Protein AF-A0A7X9Q3U8-F1 (afdb_monomer_lite)

pLDDT: mean 92.23, std 4.63, range [74.88, 97.38]

Secondary structure (DSSP, 8-state):
-EEEEEEESSPPPHHHHHHHHHHHHHHTTTSEEEEEEEPPPTTGGGS-HHHHHHHHHHHHHHH--TT-------TTS----HHHHHHHHHTT-

Radius of gyration: 15.37 Å; chains: 1; bounding box: 31×32×38 Å

Structure (mmCIF, N/CA/C/O backbone):
data_AF-A0A7X9Q3U8-F1
#
_entry.id   AF-A0A7X9Q3U8-F1
#
loop_
_atom_site.group_PDB
_atom_site.id
_atom_site.type_symbol
_atom_site.label_atom_id
_atom_site.label_alt_id
_atom_site.label_comp_id
_atom_site.label_asym_id
_atom_site.label_entity_id
_atom_site.label_seq_id
_atom_site.pdbx_PDB_ins_code
_atom_site.Cartn_x
_atom_site.Cartn_y
_atom_site.Cartn_z
_atom_site.occupancy
_atom_site.B_iso_or_equiv
_atom_site.auth_seq_id
_atom_site.auth_comp_id
_atom_site.auth_asym_id
_atom_site.auth_atom_id
_atom_site.pdbx_PDB_model_num
ATOM 1 N N . MET A 1 1 ? -14.755 3.856 7.019 1.00 89.00 1 MET A N 1
ATOM 2 C CA . MET A 1 1 ? -13.448 3.939 6.328 1.00 89.00 1 MET A CA 1
ATOM 3 C C . MET A 1 1 ? -13.427 3.061 5.072 1.00 89.00 1 MET A C 1
ATOM 5 O O . MET A 1 1 ? -14.034 1.994 5.085 1.00 89.00 1 MET A O 1
ATOM 9 N N . LYS A 1 2 ? -12.737 3.497 4.009 1.00 94.12 2 LYS A N 1
ATOM 10 C CA . LYS A 1 2 ? -12.444 2.725 2.787 1.00 94.12 2 LYS A CA 1
ATOM 11 C C . LYS A 1 2 ? -10.929 2.713 2.571 1.00 94.12 2 LYS A C 1
ATOM 13 O O . LYS A 1 2 ? -10.285 3.733 2.789 1.00 94.12 2 LYS A O 1
ATOM 18 N N . LEU A 1 3 ? -10.371 1.570 2.191 1.00 96.12 3 LEU A N 1
ATOM 19 C CA . LEU A 1 3 ? -8.943 1.393 1.944 1.00 96.12 3 LEU A CA 1
ATOM 20 C C . LEU A 1 3 ? -8.686 1.380 0.438 1.00 96.12 3 LEU A C 1
ATOM 22 O O . LEU A 1 3 ? -9.293 0.600 -0.295 1.00 96.12 3 LEU A O 1
ATOM 26 N N . TYR A 1 4 ? -7.764 2.223 -0.011 1.00 95.69 4 TYR A N 1
ATOM 27 C CA . TYR A 1 4 ? -7.318 2.255 -1.396 1.00 95.69 4 TYR A CA 1
ATOM 28 C C . TYR A 1 4 ? -5.846 1.865 -1.481 1.00 95.69 4 TYR A C 1
ATOM 30 O O . TYR A 1 4 ? -4.993 2.469 -0.837 1.00 95.69 4 TYR A O 1
ATOM 38 N N . PHE A 1 5 ? -5.551 0.863 -2.301 1.00 95.50 5 PHE A N 1
ATOM 39 C CA . PHE A 1 5 ? -4.199 0.412 -2.600 1.00 95.50 5 PHE A CA 1
ATOM 40 C C . PHE A 1 5 ? -3.810 0.906 -3.985 1.00 95.50 5 PHE A C 1
ATOM 42 O O . PHE A 1 5 ? -4.330 0.431 -4.998 1.00 95.50 5 PHE A O 1
ATOM 49 N N . TRP A 1 6 ? -2.920 1.892 -4.033 1.00 95.31 6 TRP A N 1
ATOM 50 C CA . TRP A 1 6 ? -2.426 2.453 -5.285 1.00 95.31 6 TRP A CA 1
ATOM 51 C C . TRP A 1 6 ? -1.032 1.924 -5.588 1.00 95.31 6 TRP A C 1
ATOM 53 O O . TRP A 1 6 ? -0.180 1.831 -4.707 1.00 95.31 6 TRP A O 1
ATOM 63 N N . SER A 1 7 ? -0.802 1.579 -6.848 1.00 93.25 7 SER A N 1
ATOM 64 C CA . SER A 1 7 ? 0.501 1.150 -7.346 1.00 93.25 7 SER A CA 1
ATOM 65 C C . SER A 1 7 ? 0.731 1.759 -8.719 1.00 93.25 7 SER A C 1
ATOM 67 O O . SER A 1 7 ? -0.172 1.743 -9.555 1.00 93.25 7 SER A O 1
ATOM 69 N N . ILE A 1 8 ? 1.920 2.313 -8.948 1.00 91.69 8 ILE A N 1
ATOM 70 C CA . ILE A 1 8 ? 2.306 2.841 -10.255 1.00 91.69 8 ILE A CA 1
ATOM 71 C C . ILE A 1 8 ? 3.006 1.747 -11.056 1.00 91.69 8 ILE A C 1
ATOM 73 O O . ILE A 1 8 ? 3.881 1.046 -10.552 1.00 91.69 8 ILE A O 1
ATOM 77 N N . GLY A 1 9 ? 2.645 1.633 -12.330 1.00 89.75 9 GLY A N 1
ATOM 78 C CA . GLY A 1 9 ? 3.300 0.759 -13.286 1.00 89.75 9 GLY A CA 1
ATOM 79 C C . GLY A 1 9 ? 2.354 -0.260 -13.889 1.00 89.75 9 GLY A C 1
ATOM 80 O O . GLY A 1 9 ? 1.283 0.074 -14.400 1.00 89.75 9 GLY A O 1
ATOM 81 N N . LYS A 1 10 ? 2.810 -1.511 -13.923 1.00 86.94 10 LYS A N 1
ATOM 82 C CA . LYS A 1 10 ? 2.089 -2.616 -14.552 1.00 86.94 10 LYS A CA 1
ATOM 83 C C . LYS A 1 10 ? 1.316 -3.416 -13.505 1.00 86.94 10 LYS A C 1
ATOM 85 O O . LYS A 1 10 ? 1.720 -3.439 -12.344 1.00 86.94 10 LYS A O 1
ATOM 90 N N . PRO A 1 11 ? 0.231 -4.098 -13.909 1.00 85.62 11 PRO A N 1
ATOM 91 C CA . PRO A 1 11 ? -0.433 -5.058 -13.045 1.00 85.62 11 PRO A CA 1
ATOM 92 C C . PRO A 1 11 ? 0.547 -6.100 -12.511 1.00 85.62 11 PRO A C 1
ATOM 94 O O . PRO A 1 11 ? 1.520 -6.457 -13.179 1.00 85.62 11 PRO A O 1
ATOM 97 N N . ASN A 1 12 ? 0.239 -6.597 -11.319 1.00 84.31 12 ASN A N 1
ATOM 98 C CA . ASN A 1 12 ? 1.020 -7.635 -10.671 1.00 84.31 12 ASN A CA 1
ATOM 99 C C . ASN A 1 12 ? 1.121 -8.901 -11.534 1.00 84.31 12 ASN A C 1
ATOM 101 O O . ASN A 1 12 ? 0.216 -9.221 -12.311 1.00 84.31 12 ASN A O 1
ATOM 105 N N . GLU A 1 13 ? 2.212 -9.643 -11.350 1.00 87.81 13 GLU A N 1
ATOM 106 C CA . GLU A 1 13 ? 2.410 -10.925 -12.020 1.00 87.81 13 GLU A CA 1
ATOM 107 C C . GLU A 1 13 ? 1.305 -11.930 -11.665 1.00 87.81 13 GLU A C 1
ATOM 109 O O . GLU A 1 13 ? 0.726 -11.912 -10.575 1.00 87.81 13 GLU A O 1
ATOM 114 N N . SER A 1 14 ? 1.003 -12.840 -12.592 1.00 88.31 14 SER A N 1
ATOM 115 C CA . SER A 1 14 ? -0.120 -13.772 -12.441 1.00 88.31 14 SER A CA 1
ATOM 116 C C . SER A 1 14 ? 0.002 -14.657 -11.199 1.00 88.31 14 SER A C 1
ATOM 118 O O . SER A 1 14 ? -1.016 -14.964 -10.581 1.00 88.31 14 SER A O 1
ATOM 120 N N . TYR A 1 15 ? 1.223 -15.013 -10.787 1.00 90.94 15 TYR A N 1
ATOM 121 C CA . TYR A 1 15 ? 1.452 -15.888 -9.636 1.00 90.94 15 TYR A CA 1
ATOM 122 C C . TYR A 1 15 ? 1.114 -15.241 -8.283 1.00 90.94 15 TYR A C 1
ATOM 124 O O . TYR A 1 15 ? 0.790 -15.961 -7.344 1.00 90.94 15 TYR A O 1
ATOM 132 N N . VAL A 1 16 ? 1.149 -13.907 -8.155 1.00 92.25 16 VAL A N 1
ATOM 133 C CA . VAL A 1 16 ? 0.746 -13.232 -6.903 1.00 92.25 16 VAL A CA 1
ATOM 134 C C . VAL A 1 16 ? -0.740 -12.891 -6.864 1.00 92.25 16 VAL A C 1
ATOM 136 O O . VAL A 1 16 ? -1.283 -12.623 -5.791 1.00 92.25 16 VAL A O 1
ATOM 139 N N . LYS A 1 17 ? -1.414 -12.906 -8.021 1.00 90.12 17 LYS A N 1
ATOM 140 C CA . LYS A 1 17 ? -2.806 -12.467 -8.157 1.00 90.12 17 LYS A CA 1
ATOM 141 C C . LYS A 1 17 ? -3.747 -13.220 -7.218 1.00 90.12 17 LYS A C 1
ATOM 143 O O . LYS A 1 17 ? -4.568 -12.594 -6.558 1.00 90.12 17 LYS A O 1
ATOM 148 N N . GLU A 1 18 ? -3.605 -14.539 -7.123 1.00 93.75 18 GLU A N 1
ATOM 149 C CA . GLU A 1 18 ? -4.464 -15.364 -6.266 1.00 93.75 18 GLU A CA 1
ATOM 150 C C . GLU A 1 18 ? -4.333 -14.986 -4.784 1.00 93.75 18 GLU A C 1
ATOM 152 O O . GLU A 1 18 ? -5.335 -14.858 -4.080 1.00 93.75 18 GLU A O 1
ATOM 157 N N . GLY A 1 19 ? -3.105 -14.732 -4.321 1.00 94.44 19 GLY A N 1
ATOM 158 C CA . GLY A 1 19 ? -2.856 -14.266 -2.959 1.00 94.44 19 GLY A CA 1
ATOM 159 C C . GLY A 1 19 ? -3.506 -12.909 -2.698 1.00 94.44 19 GLY A C 1
ATOM 160 O O . GLY A 1 19 ? -4.212 -12.742 -1.703 1.00 94.44 19 GLY A O 1
ATOM 161 N N . ILE A 1 20 ? -3.325 -11.958 -3.618 1.00 94.00 20 ILE A N 1
ATOM 162 C CA . ILE A 1 20 ? -3.930 -10.623 -3.524 1.00 94.00 20 ILE A CA 1
ATOM 163 C C . ILE A 1 20 ? -5.454 -10.726 -3.451 1.00 94.00 20 ILE A C 1
ATOM 165 O O . ILE A 1 20 ? -6.060 -10.125 -2.562 1.00 94.00 20 ILE A O 1
ATOM 169 N N . ASP A 1 21 ? -6.073 -11.514 -4.326 1.00 94.31 21 ASP A N 1
ATOM 170 C CA . ASP A 1 21 ? -7.526 -11.686 -4.368 1.00 94.31 21 ASP A CA 1
ATOM 171 C C . ASP A 1 21 ? -8.047 -12.333 -3.074 1.00 94.31 21 ASP A C 1
ATOM 173 O O . ASP A 1 21 ? -9.042 -11.878 -2.502 1.00 94.31 21 ASP A O 1
ATOM 177 N N . LEU A 1 22 ? -7.350 -13.353 -2.560 1.00 96.81 22 LEU A N 1
ATOM 178 C CA . LEU A 1 22 ? -7.701 -14.028 -1.311 1.00 96.81 22 LEU A CA 1
ATOM 179 C C . LEU A 1 22 ? -7.671 -13.067 -0.115 1.00 96.81 22 LEU A C 1
ATOM 181 O O . LEU A 1 22 ? -8.632 -13.017 0.659 1.00 96.81 22 LEU A O 1
ATOM 185 N N . PHE A 1 23 ? -6.587 -12.306 0.052 1.00 96.12 23 PHE A N 1
ATOM 186 C CA . PHE A 1 23 ? -6.459 -11.365 1.168 1.00 96.12 23 PHE A CA 1
ATOM 187 C C . PHE A 1 23 ? -7.383 -10.157 1.011 1.00 96.12 23 PHE A C 1
ATOM 189 O O . PHE A 1 23 ? -7.981 -9.730 1.996 1.00 96.12 23 PHE A O 1
ATOM 196 N N . THR A 1 24 ? -7.594 -9.671 -0.213 1.00 95.88 24 THR A N 1
ATOM 197 C CA . THR A 1 24 ? -8.555 -8.593 -0.500 1.00 95.88 24 THR A CA 1
ATOM 198 C C . THR A 1 24 ? -9.978 -9.029 -0.164 1.00 95.88 24 THR A C 1
ATOM 200 O O . THR A 1 24 ? -10.712 -8.290 0.487 1.00 95.88 24 THR A O 1
ATOM 203 N N . LYS A 1 25 ? -10.369 -10.260 -0.521 1.00 97.38 25 LYS A N 1
ATOM 204 C CA . LYS A 1 25 ? -11.677 -10.820 -0.150 1.00 97.38 25 LYS A CA 1
ATOM 205 C C . LYS A 1 25 ? -11.858 -10.880 1.365 1.00 97.38 25 LYS A C 1
ATOM 207 O O . LYS A 1 25 ? -12.918 -10.508 1.857 1.00 97.38 25 LYS A O 1
ATOM 212 N N . ARG A 1 26 ? -10.829 -11.309 2.104 1.00 97.19 26 ARG A N 1
ATOM 213 C CA . ARG A 1 26 ? -10.859 -11.335 3.576 1.00 97.19 26 ARG A CA 1
ATOM 214 C C . ARG A 1 26 ? -10.986 -9.930 4.165 1.00 97.19 26 ARG A C 1
ATOM 216 O O . ARG A 1 26 ? -11.787 -9.728 5.070 1.00 97.19 26 ARG A O 1
ATOM 223 N N . LEU A 1 27 ? -10.227 -8.971 3.638 1.00 95.50 27 LEU A N 1
ATOM 224 C CA . LEU A 1 27 ? -10.230 -7.581 4.092 1.00 95.50 27 LEU A CA 1
ATOM 225 C C . LEU A 1 27 ? -11.585 -6.897 3.858 1.00 95.50 27 LEU A C 1
ATOM 227 O O . LEU A 1 27 ? -12.062 -6.183 4.738 1.00 95.50 27 LEU A O 1
ATOM 231 N N . ASN A 1 28 ? -12.240 -7.195 2.731 1.00 96.50 28 ASN A N 1
ATOM 232 C CA . ASN A 1 28 ? -13.559 -6.668 2.365 1.00 96.50 28 ASN A CA 1
ATOM 233 C C . ASN A 1 28 ? -14.689 -7.040 3.336 1.00 96.50 28 ASN A C 1
ATOM 235 O O . ASN A 1 28 ? -15.737 -6.400 3.313 1.00 96.50 28 ASN A O 1
ATOM 239 N N . HIS A 1 29 ? -14.496 -8.029 4.213 1.00 95.88 29 HIS A N 1
ATOM 240 C CA . HIS A 1 29 ? -15.441 -8.293 5.302 1.00 95.88 29 HIS A CA 1
ATOM 241 C C . HIS A 1 29 ? -15.430 -7.208 6.390 1.00 95.88 29 HIS A C 1
ATOM 243 O O . HIS A 1 29 ? -16.398 -7.103 7.137 1.00 95.88 29 HIS A O 1
ATOM 249 N N . TYR A 1 30 ? -14.357 -6.416 6.479 1.00 94.50 30 TYR A N 1
ATOM 250 C CA . TYR A 1 30 ? -14.165 -5.392 7.509 1.00 94.50 30 TYR A CA 1
ATOM 251 C C . TYR A 1 30 ? -14.227 -3.978 6.930 1.00 94.50 30 TYR A C 1
ATOM 253 O O . TYR A 1 30 ? -14.941 -3.125 7.451 1.00 94.50 30 TYR A O 1
ATOM 261 N N . PHE A 1 31 ? -13.506 -3.732 5.836 1.00 95.06 31 PHE A N 1
ATOM 262 C CA . PHE A 1 31 ? -13.471 -2.441 5.154 1.00 95.06 31 PHE A CA 1
ATOM 263 C C . PHE A 1 31 ? -13.488 -2.654 3.650 1.00 95.06 31 PHE A C 1
ATOM 265 O O . PHE A 1 31 ? -12.798 -3.539 3.153 1.00 95.06 31 PHE A O 1
ATOM 272 N N . ALA A 1 32 ? -14.215 -1.804 2.923 1.00 95.69 32 ALA A N 1
ATOM 273 C CA . ALA A 1 32 ? -14.136 -1.794 1.468 1.00 95.69 32 ALA A CA 1
ATOM 274 C C . ALA A 1 32 ? -12.688 -1.510 1.040 1.00 95.69 32 ALA A C 1
ATOM 276 O O . ALA A 1 32 ? -12.119 -0.488 1.423 1.00 95.69 32 ALA A O 1
ATOM 277 N N . ALA A 1 33 ? -12.107 -2.429 0.277 1.00 96.19 33 ALA A N 1
ATOM 278 C CA . ALA A 1 33 ? -10.748 -2.384 -0.228 1.00 96.19 33 ALA A CA 1
ATOM 279 C C . ALA A 1 33 ? -10.765 -2.335 -1.756 1.00 96.19 33 ALA A C 1
ATOM 281 O O . ALA A 1 33 ? -11.304 -3.229 -2.413 1.00 96.19 33 ALA A O 1
ATOM 282 N N . GLU A 1 34 ? -10.142 -1.305 -2.318 1.00 94.44 34 GLU A N 1
ATOM 283 C CA . GLU A 1 34 ? -10.027 -1.111 -3.760 1.00 94.44 34 GLU A CA 1
ATOM 284 C C . GLU A 1 34 ? -8.574 -0.985 -4.194 1.00 94.44 34 GLU A C 1
ATOM 286 O O . GLU A 1 34 ? -7.739 -0.414 -3.497 1.00 94.44 34 GLU A O 1
ATOM 291 N N . TRP A 1 35 ? -8.288 -1.511 -5.381 1.00 94.06 35 TRP A N 1
ATOM 292 C CA . TRP A 1 35 ? -6.968 -1.466 -5.992 1.00 94.06 35 TRP A CA 1
ATOM 293 C C . TRP A 1 35 ? -6.990 -0.546 -7.204 1.00 94.06 35 TRP A C 1
ATOM 295 O O . TRP A 1 35 ? -7.889 -0.629 -8.042 1.00 94.06 35 TRP A O 1
ATOM 305 N N . LYS A 1 36 ? -5.970 0.300 -7.326 1.00 93.44 36 LYS A N 1
ATOM 306 C CA . LYS A 1 36 ? -5.774 1.183 -8.473 1.00 93.44 36 LYS A CA 1
ATOM 307 C C . LYS A 1 36 ? -4.357 1.016 -8.999 1.00 93.44 36 LYS A C 1
ATOM 309 O O . LYS A 1 36 ? -3.391 1.388 -8.337 1.00 93.44 36 LYS A O 1
ATOM 314 N N . ILE A 1 37 ? -4.245 0.473 -10.206 1.00 93.12 37 ILE A N 1
ATOM 315 C CA . ILE A 1 37 ? -2.979 0.455 -10.937 1.00 93.12 37 ILE A CA 1
ATOM 316 C C . ILE A 1 37 ? -2.929 1.715 -11.795 1.00 93.12 37 ILE A C 1
ATOM 318 O O . ILE A 1 37 ? -3.723 1.887 -12.720 1.00 93.12 37 ILE A O 1
ATOM 322 N N . ILE A 1 38 ? -2.029 2.619 -11.438 1.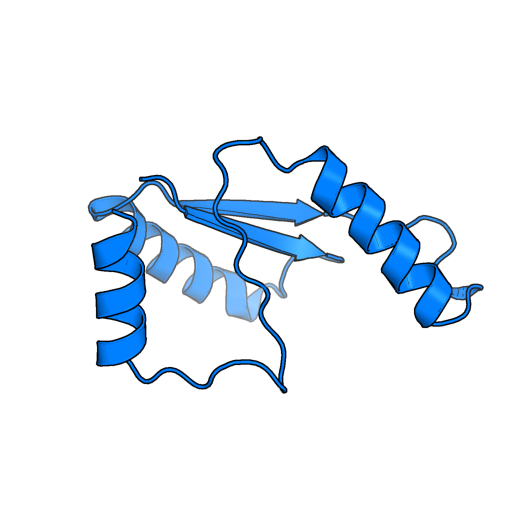00 93.31 38 ILE A N 1
ATOM 323 C CA . ILE A 1 38 ? -1.803 3.888 -12.115 1.00 93.31 38 ILE A CA 1
ATOM 324 C C . ILE A 1 38 ? -0.735 3.649 -13.191 1.00 93.31 38 ILE A C 1
ATOM 326 O O . ILE A 1 38 ? 0.346 3.156 -12.873 1.00 93.31 38 ILE A O 1
ATOM 330 N N . PRO A 1 39 ? -0.990 3.964 -14.469 1.00 89.62 39 PRO A N 1
ATOM 331 C CA . PRO A 1 39 ? 0.016 3.780 -15.507 1.00 89.62 39 PRO A CA 1
ATOM 332 C C . PRO A 1 39 ? 1.211 4.713 -15.277 1.00 89.62 39 PRO A C 1
ATOM 334 O O . PRO A 1 39 ? 1.035 5.872 -14.902 1.00 89.62 39 PRO A O 1
ATOM 337 N N . SER A 1 40 ? 2.424 4.227 -15.550 1.00 88.25 40 SER A N 1
ATOM 338 C CA . SER A 1 40 ? 3.634 5.054 -15.479 1.00 88.25 40 SER A CA 1
ATOM 339 C C . SER A 1 40 ? 3.555 6.274 -16.413 1.00 88.25 40 SER A C 1
ATOM 341 O O . SER A 1 40 ? 2.935 6.188 -17.483 1.00 88.25 40 SER A O 1
ATOM 343 N N . PRO A 1 41 ? 4.229 7.390 -16.074 1.00 86.75 41 PRO A N 1
ATOM 344 C CA . PRO A 1 41 ? 4.275 8.572 -16.926 1.00 86.75 41 PRO A CA 1
ATOM 345 C C . PRO A 1 41 ? 4.768 8.256 -18.345 1.00 86.75 41 PRO A C 1
ATOM 347 O O . PRO A 1 41 ? 5.719 7.493 -18.552 1.00 86.75 41 PRO A O 1
ATOM 350 N N . LYS A 1 42 ? 4.153 8.889 -19.351 1.00 80.94 42 LYS A N 1
ATOM 351 C CA . LYS A 1 42 ? 4.626 8.793 -20.741 1.00 80.94 42 LYS A CA 1
ATOM 352 C C . LYS A 1 42 ? 6.067 9.320 -20.827 1.00 80.94 42 LYS A C 1
ATOM 354 O O . LYS A 1 42 ? 6.379 10.368 -20.264 1.00 80.94 42 LYS A O 1
ATOM 359 N N . ASN A 1 43 ? 6.922 8.607 -21.560 1.00 78.44 43 ASN A N 1
ATOM 360 C CA . ASN A 1 43 ? 8.354 8.896 -21.738 1.00 78.44 43 ASN A CA 1
ATOM 361 C C . ASN A 1 43 ? 9.225 8.780 -20.470 1.00 78.44 43 ASN A C 1
ATOM 363 O O . ASN A 1 43 ? 10.340 9.295 -20.469 1.00 78.44 43 ASN A O 1
ATOM 367 N N . ALA A 1 44 ? 8.777 8.077 -19.421 1.00 77.38 44 ALA A N 1
ATOM 368 C CA . ALA A 1 44 ? 9.574 7.869 -18.204 1.00 77.38 44 ALA A CA 1
ATOM 369 C C . ALA A 1 44 ? 10.969 7.263 -18.469 1.00 77.38 44 ALA A C 1
ATOM 371 O O . ALA A 1 44 ? 11.918 7.580 -17.765 1.00 77.38 44 ALA A O 1
ATOM 372 N N . SER A 1 45 ? 11.127 6.455 -19.525 1.00 74.88 45 SER A N 1
ATOM 373 C CA . SER A 1 45 ? 12.405 5.827 -19.894 1.00 74.88 45 SER A CA 1
ATOM 374 C C . SER A 1 45 ? 13.490 6.797 -20.379 1.00 74.88 45 SER A C 1
ATOM 376 O O . SER A 1 45 ? 14.643 6.393 -20.485 1.00 74.88 45 SER A O 1
ATOM 378 N N . GLY A 1 46 ? 13.132 8.037 -20.729 1.00 80.38 46 GLY A N 1
ATOM 379 C CA . GLY A 1 46 ? 14.070 9.062 -21.203 1.00 80.38 46 GLY A CA 1
A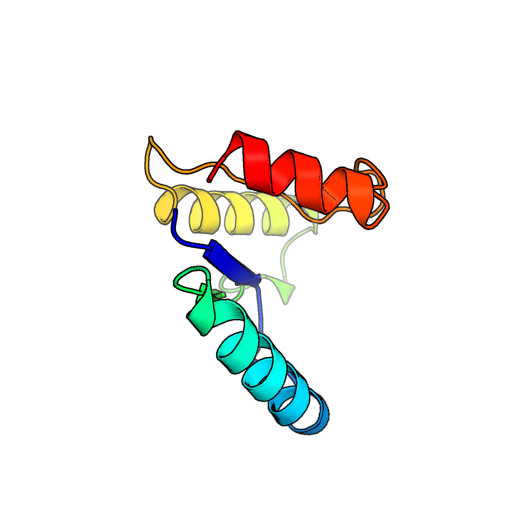TOM 380 C C . GLY A 1 46 ? 14.291 10.213 -20.220 1.00 80.38 46 GLY A C 1
ATOM 381 O O . GLY A 1 46 ? 14.965 11.175 -20.575 1.00 80.38 46 GLY A O 1
ATOM 382 N N . LEU A 1 47 ? 13.695 10.151 -19.027 1.00 83.12 47 LEU A N 1
ATOM 383 C CA . LEU A 1 47 ? 13.750 11.207 -18.015 1.00 83.12 47 LEU A CA 1
ATOM 384 C C . LEU A 1 47 ? 14.721 10.839 -16.893 1.00 83.12 47 LEU A C 1
ATOM 386 O O . LEU A 1 47 ? 14.973 9.659 -16.640 1.00 83.12 47 LEU A O 1
ATOM 390 N N . ALA A 1 48 ? 15.242 11.851 -16.197 1.00 90.44 48 ALA A N 1
ATOM 391 C CA . ALA A 1 48 ? 15.986 11.614 -14.970 1.00 90.44 48 ALA A CA 1
ATOM 392 C C . ALA A 1 48 ? 15.048 11.041 -13.885 1.00 90.44 48 ALA A C 1
ATOM 394 O O . ALA A 1 48 ? 13.858 11.364 -13.877 1.00 90.44 48 ALA A O 1
ATOM 395 N N . PRO A 1 49 ? 15.555 10.228 -12.939 1.00 87.69 49 PRO A N 1
ATOM 396 C CA . PRO A 1 49 ? 14.731 9.642 -11.879 1.00 87.69 49 PRO A CA 1
ATOM 397 C C . PRO A 1 49 ? 13.913 10.663 -11.077 1.00 87.69 49 PRO A C 1
ATOM 399 O O . PRO A 1 49 ? 12.776 10.378 -10.711 1.00 87.69 49 PRO A O 1
ATOM 402 N N . ASP A 1 50 ? 14.460 11.855 -10.833 1.00 90.75 50 ASP A N 1
ATOM 403 C CA . ASP A 1 50 ? 13.762 12.906 -10.086 1.00 90.75 50 ASP A CA 1
ATOM 404 C C . ASP A 1 50 ? 12.621 13.541 -10.899 1.00 90.75 50 ASP A C 1
ATOM 406 O O . ASP A 1 50 ? 11.545 13.794 -10.358 1.00 90.75 50 ASP A O 1
ATOM 410 N N . ASP A 1 51 ? 12.791 13.689 -12.216 1.00 90.44 51 ASP A N 1
ATOM 411 C CA . ASP A 1 51 ? 11.728 14.165 -13.111 1.00 90.44 51 ASP A CA 1
ATOM 412 C C . ASP A 1 51 ? 10.586 13.145 -13.232 1.00 90.44 51 ASP A C 1
ATOM 414 O O . ASP A 1 51 ? 9.420 13.517 -13.386 1.00 90.44 51 ASP A O 1
ATOM 418 N N . VAL A 1 52 ? 10.902 11.845 -13.174 1.00 90.25 52 V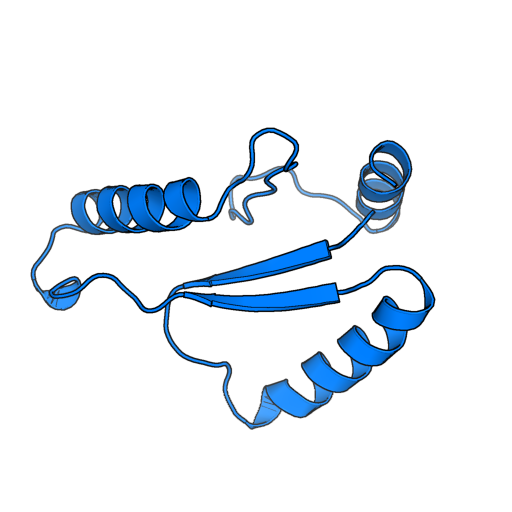AL A N 1
ATOM 419 C CA . VAL A 1 52 ? 9.885 10.782 -13.140 1.00 90.25 52 VAL A CA 1
ATOM 420 C C . VAL A 1 52 ? 9.059 10.890 -11.862 1.00 90.25 52 VAL A C 1
ATOM 422 O O . VAL A 1 52 ? 7.833 10.871 -11.950 1.00 90.25 52 VAL A O 1
ATOM 425 N N . LYS A 1 53 ? 9.705 11.085 -10.705 1.00 90.56 53 LYS A N 1
ATOM 426 C CA . LYS A 1 53 ? 9.014 11.238 -9.416 1.00 90.56 53 LYS A CA 1
ATOM 427 C C . LYS A 1 53 ? 8.057 12.425 -9.400 1.00 90.56 53 LYS A C 1
ATOM 429 O O . LYS A 1 53 ? 6.933 12.264 -8.945 1.00 90.56 53 LYS A O 1
ATOM 434 N N . ILE A 1 54 ? 8.462 13.576 -9.941 1.00 92.44 54 ILE A N 1
ATOM 435 C CA . ILE A 1 54 ? 7.592 14.763 -10.032 1.00 92.44 54 ILE A CA 1
ATOM 436 C C . ILE A 1 54 ? 6.338 14.450 -10.859 1.00 92.44 54 ILE A C 1
ATOM 438 O O . ILE A 1 54 ? 5.222 14.775 -10.466 1.00 92.44 54 ILE A O 1
ATOM 442 N N . LYS A 1 55 ? 6.488 13.749 -11.988 1.00 92.38 55 LYS A N 1
ATOM 443 C CA . LYS A 1 55 ? 5.333 13.358 -12.811 1.00 92.38 55 LYS A CA 1
ATOM 444 C C . LYS A 1 55 ? 4.440 12.324 -12.132 1.00 92.38 55 LYS A C 1
ATOM 446 O O . LYS A 1 55 ? 3.228 12.348 -12.317 1.00 92.38 55 LYS A O 1
ATOM 451 N N . GLU A 1 56 ? 5.021 11.388 -11.390 1.00 92.19 56 GLU A N 1
ATOM 452 C CA . GLU A 1 56 ? 4.266 10.409 -10.605 1.00 92.19 56 GLU A CA 1
ATOM 453 C C . GLU A 1 56 ? 3.486 11.081 -9.469 1.00 92.19 56 GLU A C 1
ATOM 455 O O . GLU A 1 56 ? 2.308 10.774 -9.278 1.00 92.19 56 GLU A O 1
ATOM 460 N N . GLU A 1 57 ? 4.106 12.040 -8.781 1.00 93.19 57 GLU A N 1
ATOM 461 C CA . GLU A 1 57 ? 3.476 12.879 -7.761 1.00 93.19 57 GLU A CA 1
ATOM 462 C C . GLU A 1 57 ? 2.253 13.608 -8.325 1.00 93.19 57 GLU A C 1
ATOM 464 O O . GLU A 1 57 ? 1.164 13.480 -7.767 1.00 93.19 57 GLU A O 1
ATOM 469 N N . GLU A 1 58 ? 2.393 14.308 -9.455 1.00 93.75 58 GLU A N 1
ATOM 470 C CA . GLU A 1 58 ? 1.279 15.015 -10.103 1.00 93.75 58 GLU A CA 1
ATOM 471 C C . GLU A 1 58 ? 0.095 14.079 -10.383 1.00 93.75 58 GLU A C 1
ATOM 473 O O . GLU A 1 58 ? -1.064 14.435 -10.162 1.00 93.75 58 GLU A O 1
ATOM 478 N N . ILE A 1 59 ? 0.363 12.855 -10.848 1.00 93.06 59 ILE A N 1
ATOM 479 C CA . ILE A 1 59 ? -0.687 11.869 -11.119 1.00 93.06 59 ILE A CA 1
ATOM 480 C C . ILE A 1 59 ? -1.368 11.422 -9.819 1.00 93.06 59 ILE A C 1
ATOM 482 O O . ILE A 1 59 ? -2.595 11.347 -9.783 1.00 93.06 59 ILE A O 1
ATOM 486 N N . ILE A 1 60 ? -0.603 11.130 -8.763 1.00 93.88 60 ILE A N 1
ATOM 487 C CA . ILE A 1 60 ? -1.139 10.720 -7.455 1.00 93.88 60 ILE A CA 1
ATOM 488 C C . ILE A 1 60 ? -2.009 11.835 -6.862 1.00 93.88 60 ILE A C 1
ATOM 490 O O . ILE A 1 60 ? -3.135 11.570 -6.443 1.00 93.88 60 ILE A O 1
ATOM 494 N N . LEU A 1 61 ? -1.521 13.079 -6.869 1.00 93.31 61 LEU A N 1
ATOM 495 C CA . LEU A 1 61 ? -2.235 14.240 -6.330 1.00 93.31 61 LEU A CA 1
ATOM 496 C C . LEU A 1 61 ? -3.556 14.502 -7.056 1.00 93.31 61 LEU A C 1
ATOM 498 O O . LEU A 1 61 ? -4.530 14.879 -6.415 1.00 93.31 61 LEU A O 1
ATOM 502 N N . ASN A 1 62 ? -3.631 14.233 -8.362 1.00 93.88 62 ASN A N 1
ATOM 503 C CA . ASN A 1 62 ? -4.877 14.356 -9.125 1.00 93.88 62 ASN A CA 1
ATOM 504 C C . ASN A 1 62 ? -5.958 13.338 -8.726 1.00 93.88 62 ASN A C 1
ATOM 506 O O . ASN A 1 62 ? -7.130 13.548 -9.036 1.00 93.88 62 ASN A O 1
ATOM 510 N N . PHE A 1 63 ? -5.586 12.224 -8.090 1.00 92.06 63 PHE A N 1
ATOM 511 C CA . PHE A 1 63 ? -6.541 11.232 -7.592 1.00 92.06 63 PHE A CA 1
ATOM 512 C C . PHE A 1 63 ? -6.901 11.417 -6.121 1.00 92.06 63 PHE A C 1
ATOM 514 O O . PHE A 1 63 ? -7.857 10.788 -5.676 1.00 92.06 63 PHE A O 1
ATOM 521 N N . LEU A 1 64 ? -6.132 12.213 -5.377 1.00 94.12 64 LEU A N 1
ATOM 522 C CA . LEU A 1 64 ? -6.345 12.430 -3.953 1.00 94.12 64 LEU A CA 1
ATOM 523 C C . LEU A 1 64 ? -7.475 13.422 -3.717 1.00 94.12 64 LEU A C 1
ATOM 525 O O . LEU A 1 64 ? -7.491 14.527 -4.260 1.00 94.12 64 LEU A O 1
ATOM 529 N N . GLU A 1 65 ? -8.392 13.038 -2.845 1.00 94.31 65 GLU A N 1
ATOM 530 C CA . GLU A 1 65 ? -9.408 13.927 -2.313 1.00 94.31 65 GLU A CA 1
ATOM 531 C C . GLU A 1 65 ? -8.920 14.588 -1.020 1.00 94.31 65 GLU A C 1
ATOM 533 O O . GLU A 1 65 ? -8.009 14.121 -0.337 1.00 94.31 65 GLU A O 1
ATOM 538 N N . LYS A 1 66 ? -9.537 15.716 -0.661 1.00 93.38 66 LYS A N 1
ATOM 539 C CA . LYS A 1 66 ? -9.116 16.525 0.494 1.00 93.38 66 LYS A CA 1
ATOM 540 C C . LYS A 1 66 ? -9.176 15.762 1.824 1.00 93.38 66 LYS A C 1
ATOM 542 O O . LYS A 1 66 ? -8.389 16.052 2.723 1.00 93.38 66 LYS A O 1
ATOM 547 N N . ASP A 1 67 ? -10.114 14.829 1.940 1.00 91.81 67 ASP A N 1
ATOM 548 C CA . ASP A 1 67 ? -10.349 14.060 3.162 1.00 91.81 67 ASP A CA 1
ATOM 549 C C . ASP A 1 67 ? -9.578 12.727 3.176 1.00 91.81 67 ASP A C 1
ATOM 551 O O . ASP A 1 67 ? -9.644 11.983 4.159 1.00 91.81 67 ASP A O 1
ATOM 555 N N . ASP A 1 68 ? -8.816 12.431 2.116 1.00 94.00 68 ASP A N 1
ATOM 556 C CA . ASP A 1 68 ? -7.996 11.229 2.052 1.00 94.00 68 ASP A CA 1
ATOM 557 C C . ASP A 1 68 ? -6.816 11.305 3.023 1.00 94.00 68 ASP A C 1
ATOM 559 O O . ASP A 1 68 ? -6.118 12.313 3.160 1.00 94.00 68 ASP A O 1
ATOM 563 N N . PHE A 1 69 ? -6.539 10.174 3.671 1.00 94.38 69 PHE A N 1
ATOM 564 C CA . PHE A 1 69 ? -5.335 9.993 4.469 1.00 94.38 69 PHE A CA 1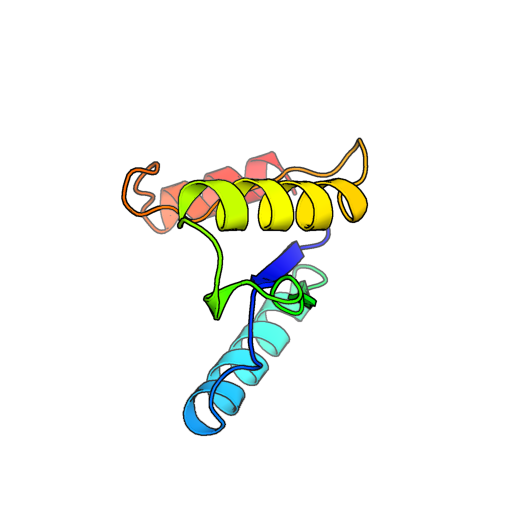
ATOM 565 C C . PHE A 1 69 ? -4.311 9.168 3.685 1.00 94.38 69 PHE A C 1
ATOM 567 O O . PHE A 1 69 ? -4.382 7.938 3.647 1.00 94.38 69 PHE A O 1
ATOM 574 N N . LEU A 1 70 ? -3.348 9.852 3.063 1.00 93.94 70 LEU A N 1
ATOM 575 C CA . LEU A 1 70 ? -2.312 9.214 2.254 1.00 93.94 70 LEU A CA 1
ATOM 576 C C . LEU A 1 70 ? -1.222 8.572 3.127 1.00 93.94 70 LEU A C 1
ATOM 578 O O . LEU A 1 70 ? -0.597 9.232 3.959 1.00 93.94 70 LEU A O 1
ATOM 582 N N . ILE A 1 71 ? -0.947 7.290 2.880 1.00 94.75 71 ILE A N 1
ATOM 583 C CA . ILE A 1 71 ? 0.187 6.560 3.456 1.00 94.75 71 ILE A CA 1
ATOM 584 C C . ILE A 1 71 ? 1.119 6.146 2.318 1.00 94.75 71 ILE A C 1
ATOM 586 O O . ILE A 1 71 ? 0.744 5.339 1.470 1.00 94.75 71 ILE A O 1
ATOM 590 N N . LEU A 1 72 ? 2.342 6.678 2.324 1.00 94.31 72 LEU A N 1
ATOM 591 C CA . LEU A 1 72 ? 3.405 6.267 1.409 1.00 94.31 72 LEU A CA 1
ATOM 592 C C . LEU A 1 72 ? 4.161 5.061 1.983 1.00 94.31 72 LEU A C 1
ATOM 594 O O . LEU A 1 72 ? 4.556 5.070 3.151 1.00 94.31 72 LEU A O 1
ATOM 598 N N . LEU A 1 73 ? 4.381 4.044 1.150 1.00 94.88 73 LEU A N 1
ATOM 599 C CA . LEU A 1 73 ? 5.265 2.923 1.461 1.00 94.88 73 LEU A CA 1
ATOM 600 C C . LEU A 1 73 ? 6.673 3.259 0.964 1.00 94.88 73 LEU A C 1
ATOM 602 O O . LEU A 1 73 ? 6.892 3.354 -0.239 1.00 94.88 73 LEU A O 1
ATOM 606 N N . ASP A 1 74 ? 7.600 3.452 1.898 1.00 92.88 74 ASP A N 1
ATOM 607 C CA . ASP A 1 74 ? 8.977 3.880 1.635 1.00 92.88 74 ASP A CA 1
ATOM 608 C C . ASP A 1 74 ? 9.930 3.112 2.560 1.00 92.88 74 ASP A C 1
ATOM 610 O O . ASP A 1 74 ? 9.615 2.884 3.734 1.00 92.88 74 ASP A O 1
ATOM 614 N N . GLU A 1 75 ? 11.094 2.702 2.056 1.00 93.69 75 GLU A N 1
ATOM 615 C CA . GLU A 1 75 ? 12.079 1.933 2.821 1.00 93.69 75 GLU A CA 1
ATOM 616 C C . GLU A 1 75 ? 12.703 2.715 3.987 1.00 93.69 75 GLU A C 1
ATOM 618 O O . GLU A 1 75 ? 13.220 2.121 4.933 1.00 93.69 75 GLU A O 1
ATOM 623 N N . ARG A 1 76 ? 12.639 4.047 3.942 1.00 95.56 76 ARG A N 1
ATOM 624 C CA . ARG A 1 76 ? 13.089 4.977 4.989 1.00 95.56 76 ARG A CA 1
ATOM 625 C C . ARG A 1 76 ? 11.936 5.438 5.881 1.00 95.56 76 ARG A C 1
ATOM 627 O O . ARG A 1 76 ? 12.124 6.302 6.739 1.00 95.56 76 ARG A O 1
ATOM 634 N N . GLY A 1 77 ? 10.740 4.893 5.662 1.00 94.00 77 GLY A N 1
ATOM 635 C CA . GLY A 1 77 ? 9.536 5.206 6.411 1.00 94.00 77 GLY A CA 1
ATOM 636 C C . GLY A 1 77 ? 9.546 4.679 7.848 1.00 94.00 77 GLY A C 1
ATOM 637 O O . GLY A 1 77 ? 10.518 4.125 8.364 1.00 94.00 77 GLY A O 1
ATOM 638 N N . LYS A 1 78 ? 8.410 4.850 8.529 1.00 95.25 78 LYS A N 1
ATOM 639 C CA . LYS A 1 78 ? 8.221 4.327 9.888 1.00 95.25 78 LYS A CA 1
ATOM 640 C C . LYS A 1 78 ? 7.991 2.820 9.830 1.00 95.25 78 LYS A C 1
ATOM 642 O O . LYS A 1 78 ? 6.978 2.376 9.296 1.00 95.25 78 LYS A O 1
ATOM 647 N N . LEU A 1 79 ? 8.888 2.047 10.440 1.00 95.56 79 LEU A N 1
ATOM 648 C CA . LEU A 1 79 ? 8.696 0.610 10.597 1.00 95.56 79 LEU A CA 1
ATOM 649 C C . LEU A 1 79 ? 7.600 0.347 11.637 1.00 95.56 79 LEU A C 1
ATOM 651 O O . LEU A 1 79 ? 7.734 0.720 12.804 1.00 95.56 79 LEU A O 1
ATOM 655 N N . LEU A 1 80 ? 6.517 -0.297 11.213 1.00 95.44 80 LEU A N 1
ATOM 656 C CA . LEU A 1 80 ? 5.420 -0.700 12.086 1.00 95.44 80 LEU A CA 1
ATOM 657 C C . LEU A 1 80 ? 5.391 -2.221 12.188 1.00 95.44 80 LEU A C 1
ATOM 659 O O . LEU A 1 80 ? 5.487 -2.924 11.186 1.00 95.44 80 LEU A O 1
ATOM 663 N N . ASN A 1 81 ? 5.234 -2.723 13.409 1.00 96.56 81 ASN A N 1
ATOM 664 C CA . ASN A 1 81 ? 4.838 -4.108 13.632 1.00 96.56 81 ASN A CA 1
ATOM 665 C C . ASN A 1 81 ? 3.308 -4.244 13.498 1.00 96.56 81 ASN A C 1
ATOM 667 O O . ASN A 1 81 ? 2.596 -3.256 13.296 1.00 96.56 81 ASN A O 1
ATOM 671 N N . ASN A 1 82 ? 2.797 -5.468 13.639 1.00 96.19 82 ASN A N 1
ATOM 672 C CA . ASN A 1 82 ? 1.369 -5.757 13.481 1.00 96.19 82 ASN A CA 1
ATOM 673 C C . ASN A 1 82 ? 0.484 -4.908 14.409 1.00 96.19 82 ASN A C 1
ATOM 675 O O . ASN A 1 82 ? -0.486 -4.312 13.945 1.00 96.19 82 ASN A O 1
ATOM 679 N N . ASP A 1 83 ? 0.846 -4.792 15.690 1.00 97.19 83 ASP A N 1
ATOM 680 C CA . ASP A 1 83 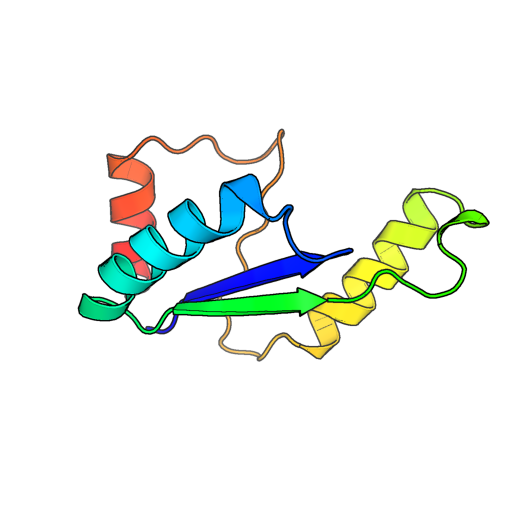? 0.079 -4.007 16.666 1.00 97.19 83 ASP A CA 1
ATOM 681 C C . ASP A 1 83 ? 0.099 -2.508 16.335 1.00 97.19 83 ASP A C 1
ATOM 683 O O . ASP A 1 83 ? -0.914 -1.816 16.448 1.00 97.19 83 ASP A O 1
ATOM 687 N N . GLY A 1 84 ? 1.248 -2.000 15.882 1.00 97.25 84 GLY A N 1
ATOM 688 C CA . GLY A 1 84 ? 1.410 -0.618 15.441 1.00 97.25 84 GLY A CA 1
ATOM 689 C C . GLY A 1 84 ? 0.550 -0.295 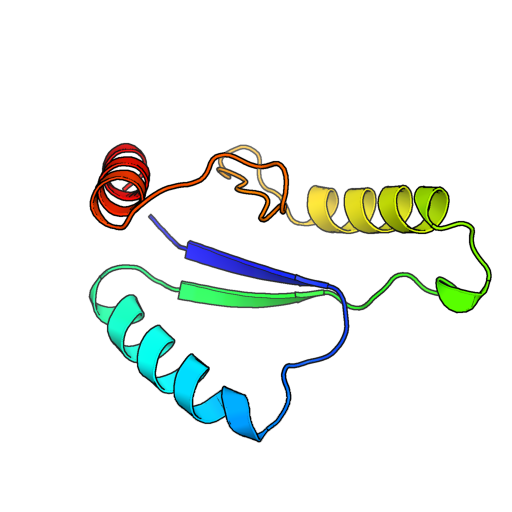14.223 1.00 97.25 84 GLY A C 1
ATOM 690 O O . GLY A 1 84 ? -0.122 0.737 14.204 1.00 97.25 84 GLY A O 1
ATOM 691 N N . LEU A 1 85 ? 0.516 -1.194 13.235 1.00 95.56 85 LEU A N 1
ATOM 692 C CA . LEU A 1 85 ? -0.344 -1.055 12.062 1.00 95.56 85 LEU A CA 1
ATOM 693 C C . LEU A 1 85 ? -1.829 -1.127 12.444 1.00 95.56 85 LEU A C 1
ATOM 695 O O . LEU A 1 85 ? -2.608 -0.280 12.012 1.00 95.56 85 LEU A O 1
ATOM 699 N N . ALA A 1 86 ? -2.220 -2.078 13.296 1.00 95.56 86 ALA A N 1
ATOM 700 C CA . ALA A 1 86 ? -3.595 -2.201 13.776 1.00 95.56 86 ALA A CA 1
ATOM 701 C C . ALA A 1 86 ? -4.057 -0.930 14.506 1.00 95.56 86 ALA A C 1
ATOM 703 O O . ALA A 1 86 ? -5.147 -0.425 14.245 1.00 95.56 86 ALA A O 1
ATOM 704 N N . LYS A 1 87 ? -3.203 -0.357 15.365 1.00 96.75 87 LYS A N 1
ATOM 705 C CA . LYS A 1 87 ? -3.489 0.906 16.057 1.00 96.75 87 LYS A CA 1
ATOM 706 C C . LYS A 1 87 ? -3.615 2.081 15.091 1.00 96.75 87 LYS A C 1
ATOM 708 O O . LYS A 1 87 ? -4.510 2.904 15.269 1.00 96.75 87 LYS A O 1
ATOM 713 N N . LEU A 1 88 ? -2.748 2.163 14.078 1.00 95.31 88 LEU A N 1
ATOM 714 C CA . LEU A 1 88 ? -2.831 3.198 13.046 1.00 95.31 88 LEU A CA 1
ATOM 715 C C . LEU A 1 88 ? -4.167 3.120 12.302 1.00 95.31 88 LEU A C 1
ATOM 717 O O . LEU A 1 88 ? -4.836 4.138 12.155 1.00 95.31 88 LEU A O 1
ATOM 721 N N . ILE A 1 89 ? -4.569 1.919 11.881 1.00 93.88 89 ILE A N 1
ATOM 722 C CA . ILE A 1 89 ? -5.850 1.696 11.204 1.00 93.88 89 ILE A CA 1
ATOM 723 C C . ILE A 1 89 ? -7.012 2.071 12.131 1.00 93.88 89 ILE A C 1
ATOM 725 O O . ILE A 1 89 ? -7.893 2.822 11.730 1.00 93.88 89 ILE A O 1
ATOM 729 N N . GLN A 1 90 ? -6.988 1.637 13.393 1.00 94.19 90 GLN A N 1
ATOM 730 C CA . GLN A 1 90 ? -8.043 1.926 14.371 1.00 94.19 90 GLN A CA 1
ATOM 731 C C . GLN A 1 90 ? -8.233 3.425 14.649 1.00 94.19 90 GLN A C 1
ATOM 733 O O . GLN A 1 90 ? -9.344 3.851 14.941 1.00 94.19 90 GLN A O 1
ATOM 738 N N . GLN A 1 91 ? -7.169 4.229 14.577 1.00 93.75 91 GLN A N 1
ATOM 739 C CA . GLN A 1 91 ? -7.249 5.688 14.739 1.00 93.75 91 GLN A CA 1
ATOM 740 C C . GLN A 1 91 ? -7.917 6.397 13.552 1.00 93.75 91 GLN A C 1
ATOM 742 O O . GLN A 1 91 ? -8.270 7.569 13.671 1.00 93.75 91 GLN A O 1
ATOM 747 N N . ARG A 1 92 ? -8.022 5.722 12.403 1.00 87.94 92 ARG A N 1
ATOM 748 C CA . ARG A 1 92 ? -8.551 6.265 11.142 1.00 87.94 92 ARG A CA 1
ATOM 749 C C . ARG A 1 92 ? -9.881 5.633 10.721 1.00 87.94 92 ARG A C 1
ATOM 751 O O . ARG A 1 92 ? -10.546 6.191 9.852 1.00 87.94 92 ARG A O 1
ATOM 758 N N . ALA A 1 93 ? -10.215 4.478 11.299 1.00 80.94 93 ALA A N 1
ATOM 759 C CA . ALA A 1 93 ? -11.442 3.724 11.063 1.00 80.94 93 ALA A CA 1
ATOM 760 C C . ALA A 1 93 ? -12.681 4.469 11.566 1.00 80.94 93 ALA A C 1
ATOM 762 O O . ALA A 1 93 ? -13.655 4.521 10.773 1.00 80.94 93 ALA A O 1
#

Sequence (93 aa):
MKLYFWSIGKPNESYVKEGIDLFTKRLNHYFAAEWKIIPSPKNASGLAPDDVKIKEEEIILNFLEKDDFLILLDERGKLLNNDGLAKLIQQRA

Foldseek 3Di:
DAAEAEDEADDDDPVCVVVVVVVQVVCCVPHHYYYYYHYQDPPPVVDDPVVSVVVVVVSVVVPDDPPDDDDDDDPPDDDDDPVRVVVVVVVVD